Protein AF-A0A6V7IYW5-F1 (afdb_monomer)

Sequence (125 aa):
TYVNEGGVVPKNLYRLELEGPSNDHEHSLYHSISLSHGQVHHVAINTNDPGAVLTWDFDVMRHNIIFTVLHEKSDVSSAAAATATETTETEMKEWREGVDCVKVEPSVVCHDGESIQGTHIIQEP

Secondary structure (DSSP, 8-state):
--PPP--PPPGGG--SS-PPPPSS----S-------TT-----B-----TT-EEEEEEE--SS-EEE--EEE---TT--S---S--B---S-----BTTTEEE-S--EEEPTT-EEEEEEEPPP-

Foldseek 3Di:
DDDDDDDDDPPVPDDPDPPPDPPPDPPPPDDDDDDDPPDDWDWDWDDPDAQDKDKDKDWAADAKDKDFDKDFDDPPPPPDDDDTDTDRDPDDPPDDDPPGIDTPDDIDTGGHGDMDIDMDGHHDD

Organism: NCBI:txid1563983

Solvent-accessible surface area (backbone atoms only — not comparable to full-atom values): 8819 Å² total; per-residue (Å²): 134,91,78,78,84,81,74,88,77,60,75,92,75,57,74,86,69,74,75,73,76,73,94,70,81,80,70,70,87,74,82,88,85,86,78,58,94,90,60,83,87,58,82,50,83,53,77,92,56,67,68,41,72,50,72,52,73,51,72,32,84,71,58,70,46,76,49,72,47,69,44,72,58,78,66,89,83,71,90,71,88,68,75,76,55,84,48,79,65,88,67,88,72,84,76,42,81,78,73,45,24,41,76,77,47,82,70,40,82,44,44,58,73,38,76,48,72,53,73,47,71,40,68,77,134

Structure (mmCIF, N/CA/C/O backbone):
data_AF-A0A6V7IYW5-F1
#
_entry.id   AF-A0A6V7IYW5-F1
#
loop_
_atom_site.group_PDB
_atom_site.id
_atom_site.type_symbol
_atom_site.label_atom_id
_atom_site.label_alt_id
_atom_site.label_comp_id
_atom_site.label_asym_id
_atom_site.label_entity_id
_atom_site.label_seq_id
_atom_site.pdbx_PDB_ins_code
_atom_site.Cartn_x
_atom_site.Cartn_y
_atom_site.Cartn_z
_atom_site.occupancy
_atom_site.B_iso_or_equiv
_atom_site.auth_seq_id
_atom_site.auth_comp_id
_atom_site.auth_asym_id
_atom_site.auth_atom_id
_atom_site.pdbx_PDB_model_num
ATOM 1 N N . THR A 1 1 ? 22.211 -5.733 -34.607 1.00 64.25 1 THR A N 1
ATOM 2 C CA . THR A 1 1 ? 22.440 -4.810 -33.479 1.00 64.25 1 THR A CA 1
ATOM 3 C C . THR A 1 1 ? 22.873 -5.629 -32.287 1.00 64.25 1 THR A C 1
ATOM 5 O O . THR A 1 1 ? 22.205 -6.609 -31.996 1.00 64.25 1 THR A O 1
ATOM 8 N N . TYR A 1 2 ? 24.023 -5.325 -31.686 1.00 73.12 2 TYR A N 1
ATOM 9 C CA . TYR A 1 2 ? 24.546 -6.074 -30.539 1.00 73.12 2 TYR A CA 1
ATOM 10 C C . TYR A 1 2 ? 23.783 -5.640 -29.282 1.00 73.12 2 TYR A C 1
ATOM 12 O O . TYR A 1 2 ? 23.854 -4.472 -28.903 1.00 73.12 2 TYR A O 1
ATOM 20 N N . VAL A 1 3 ? 23.000 -6.545 -28.695 1.00 75.31 3 VAL A N 1
ATOM 21 C CA . VAL A 1 3 ? 22.301 -6.315 -27.423 1.00 75.31 3 VAL A CA 1
ATOM 22 C C . VAL A 1 3 ? 23.190 -6.883 -26.326 1.00 75.31 3 VAL A C 1
ATOM 24 O O . VAL A 1 3 ? 23.470 -8.078 -26.326 1.00 75.31 3 VAL A O 1
ATOM 27 N N . ASN A 1 4 ? 23.669 -6.028 -25.425 1.00 82.31 4 ASN A N 1
ATOM 28 C CA . ASN A 1 4 ? 24.316 -6.497 -24.204 1.00 82.31 4 ASN A CA 1
ATOM 29 C C . ASN A 1 4 ? 23.220 -6.955 -23.241 1.00 82.31 4 ASN A C 1
ATOM 31 O O . ASN A 1 4 ? 22.317 -6.171 -22.944 1.00 82.31 4 ASN A O 1
ATOM 35 N N . GLU A 1 5 ? 23.294 -8.190 -22.749 1.00 84.06 5 GLU A N 1
ATOM 36 C CA . GLU A 1 5 ? 22.489 -8.587 -21.595 1.00 84.06 5 GLU A CA 1
ATOM 37 C C . GLU A 1 5 ? 22.913 -7.728 -20.397 1.00 84.06 5 GLU A C 1
ATOM 39 O O . GLU A 1 5 ? 24.095 -7.649 -20.056 1.00 84.06 5 GLU A O 1
ATOM 44 N N . GLY A 1 6 ? 21.956 -7.005 -19.813 1.00 86.25 6 GLY A N 1
ATOM 45 C CA . GLY A 1 6 ? 22.190 -6.207 -18.612 1.00 86.25 6 GLY A CA 1
ATOM 46 C C . GLY A 1 6 ? 22.479 -7.083 -17.388 1.00 86.25 6 GLY A C 1
ATOM 47 O O . GLY A 1 6 ? 22.394 -8.307 -17.431 1.00 86.25 6 GLY A O 1
ATOM 48 N N . GLY A 1 7 ? 22.795 -6.452 -16.261 1.00 88.06 7 GLY A N 1
ATOM 49 C CA . GLY A 1 7 ? 23.040 -7.149 -15.002 1.00 88.06 7 GLY A CA 1
ATOM 50 C C . GLY A 1 7 ? 23.035 -6.193 -13.818 1.00 88.06 7 GLY A C 1
ATOM 51 O O . GLY A 1 7 ? 22.973 -4.975 -13.988 1.00 88.06 7 GLY A O 1
ATOM 52 N N . VAL A 1 8 ? 23.095 -6.747 -12.607 1.00 88.31 8 VAL A N 1
ATOM 53 C CA . VAL A 1 8 ? 23.188 -5.943 -11.383 1.00 88.31 8 VAL A CA 1
ATOM 54 C C . VAL A 1 8 ? 24.480 -5.131 -11.418 1.00 88.31 8 VAL A C 1
ATOM 56 O O . VAL A 1 8 ? 25.569 -5.690 -11.550 1.00 88.31 8 VAL A O 1
ATOM 59 N N . VAL A 1 9 ? 24.363 -3.810 -11.282 1.00 89.75 9 VAL A N 1
ATOM 60 C CA . VAL A 1 9 ? 25.526 -2.924 -11.195 1.00 89.75 9 VAL A CA 1
ATOM 61 C C . VAL A 1 9 ? 26.242 -3.185 -9.859 1.00 89.75 9 VAL A C 1
ATOM 63 O O . VAL A 1 9 ? 25.600 -3.198 -8.810 1.00 89.75 9 VAL A O 1
ATOM 66 N N . PRO A 1 10 ? 27.565 -3.416 -9.847 1.00 92.31 10 PRO A N 1
ATOM 67 C CA . PRO A 1 10 ? 28.326 -3.549 -8.608 1.00 92.31 10 PRO A CA 1
ATOM 68 C C . PRO A 1 10 ? 28.173 -2.333 -7.679 1.00 92.31 10 PRO A C 1
ATOM 70 O O . PRO A 1 10 ? 28.313 -1.193 -8.117 1.00 92.31 10 PRO A O 1
ATOM 73 N N . LYS A 1 11 ? 27.949 -2.568 -6.375 1.00 87.19 11 LYS A N 1
ATOM 74 C CA . LYS A 1 11 ? 27.703 -1.502 -5.375 1.00 87.19 11 LYS A CA 1
ATOM 75 C C . LYS A 1 11 ? 28.808 -0.441 -5.303 1.00 87.19 11 LYS A C 1
ATOM 77 O O . LYS A 1 11 ? 28.532 0.706 -4.984 1.00 87.19 11 LYS A O 1
ATOM 82 N N . ASN A 1 12 ? 30.057 -0.804 -5.597 1.00 89.69 12 ASN A N 1
ATOM 83 C CA . ASN A 1 12 ? 31.190 0.129 -5.618 1.00 89.69 12 ASN A CA 1
ATOM 84 C C . ASN A 1 12 ? 31.148 1.124 -6.792 1.00 89.69 12 ASN A C 1
ATOM 86 O O . ASN A 1 12 ? 31.938 2.061 -6.809 1.00 89.69 12 ASN A O 1
ATOM 90 N N . LEU A 1 13 ? 30.267 0.906 -7.771 1.00 88.50 13 LEU A N 1
ATOM 91 C CA . LEU A 1 13 ? 30.003 1.828 -8.875 1.00 88.50 13 LEU A CA 1
ATOM 92 C C . LEU A 1 13 ? 28.779 2.714 -8.607 1.00 88.50 13 LEU A C 1
ATOM 94 O O . LEU A 1 13 ? 28.432 3.537 -9.451 1.00 88.50 13 LEU A O 1
ATOM 98 N N . TYR A 1 14 ? 28.106 2.550 -7.463 1.00 88.12 14 TYR A N 1
ATOM 99 C CA . TYR A 1 14 ? 26.977 3.400 -7.107 1.00 88.12 14 TYR A CA 1
ATOM 100 C C . TYR A 1 14 ? 27.498 4.794 -6.770 1.00 88.12 14 TYR A C 1
ATOM 102 O O . TYR A 1 14 ? 28.372 4.957 -5.917 1.00 88.12 14 TYR A O 1
ATOM 110 N N . ARG A 1 15 ? 26.938 5.818 -7.416 1.00 81.88 15 ARG A N 1
ATOM 111 C CA . ARG A 1 15 ? 27.085 7.195 -6.943 1.00 81.88 15 ARG A CA 1
ATOM 112 C C . ARG A 1 15 ? 26.303 7.325 -5.637 1.00 81.88 15 ARG A C 1
ATOM 114 O O . ARG A 1 15 ? 25.094 7.127 -5.632 1.00 81.88 15 ARG A O 1
ATOM 121 N N . LEU A 1 16 ? 26.992 7.641 -4.541 1.00 71.56 16 LEU A N 1
ATOM 122 C CA . LEU A 1 16 ? 26.345 7.942 -3.255 1.00 71.56 16 LEU A CA 1
ATOM 123 C C . LEU A 1 16 ? 25.693 9.330 -3.238 1.00 71.56 16 LEU A C 1
ATOM 125 O O . LEU A 1 16 ? 24.789 9.574 -2.447 1.00 71.56 16 LEU A O 1
ATOM 129 N N . GLU A 1 17 ? 26.147 10.229 -4.108 1.00 65.06 17 GLU A N 1
ATOM 130 C CA . GLU A 1 17 ? 25.579 11.561 -4.259 1.00 65.06 17 GLU A CA 1
ATOM 131 C C . GLU A 1 17 ? 24.475 11.514 -5.316 1.00 65.06 17 GLU A C 1
ATOM 133 O O . GLU A 1 17 ? 24.728 11.463 -6.531 1.00 65.06 17 GLU A O 1
ATOM 138 N N . LEU A 1 18 ? 23.235 11.508 -4.825 1.00 59.66 18 LEU A N 1
ATOM 139 C CA . LEU A 1 18 ? 22.082 11.922 -5.607 1.00 59.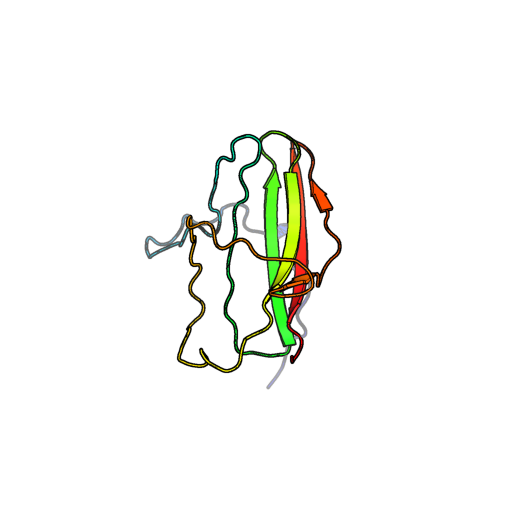66 18 LEU A CA 1
ATOM 140 C C . LEU A 1 18 ? 22.363 13.380 -6.000 1.00 59.66 18 LEU A C 1
ATOM 142 O O . LEU A 1 18 ? 22.398 14.252 -5.133 1.00 59.66 18 LEU A O 1
ATOM 146 N N . GLU A 1 19 ? 22.677 13.638 -7.276 1.00 57.19 19 GLU A N 1
ATOM 147 C CA . GLU A 1 19 ? 22.688 15.022 -7.761 1.00 57.19 19 GLU A CA 1
ATOM 148 C C . GLU A 1 19 ? 21.298 15.566 -7.449 1.00 57.19 19 GLU A C 1
ATOM 150 O O . GLU A 1 19 ? 20.304 14.946 -7.827 1.00 57.19 19 GLU A O 1
ATOM 155 N N . GLY A 1 20 ? 21.249 16.650 -6.669 1.00 52.28 20 GLY A N 1
ATOM 156 C CA . GLY A 1 20 ? 19.993 17.270 -6.270 1.00 52.28 20 GLY A CA 1
ATOM 157 C C . GLY A 1 20 ? 19.116 17.507 -7.499 1.00 52.28 20 GLY A C 1
ATOM 158 O O . GLY A 1 20 ? 19.655 17.768 -8.580 1.00 52.28 20 GLY A O 1
ATOM 159 N N . PRO A 1 21 ? 17.790 17.384 -7.352 1.00 46.81 21 PRO A N 1
ATOM 160 C CA . PRO A 1 21 ? 16.885 17.393 -8.485 1.00 46.81 21 PRO A CA 1
ATOM 161 C C . PRO A 1 21 ? 17.126 18.629 -9.346 1.00 46.81 21 PRO A C 1
ATOM 163 O O . PRO A 1 21 ? 17.139 19.765 -8.862 1.00 46.81 21 PRO A O 1
ATOM 166 N N . SER A 1 22 ? 17.332 18.402 -10.645 1.00 49.22 22 SER A N 1
ATOM 167 C CA . SER A 1 22 ? 17.107 19.442 -11.640 1.00 49.22 22 SER A CA 1
ATOM 168 C C . SER A 1 22 ? 15.718 20.018 -11.380 1.00 49.22 22 SER A C 1
ATOM 170 O O . SER A 1 22 ? 14.757 19.268 -11.242 1.00 49.22 22 SER A O 1
ATOM 172 N N . ASN A 1 23 ? 15.657 21.338 -11.257 1.00 45.38 23 ASN A N 1
ATOM 173 C CA . ASN A 1 23 ? 14.595 22.136 -10.647 1.00 45.38 23 ASN A CA 1
ATOM 174 C C . ASN A 1 23 ? 13.243 22.151 -11.402 1.00 45.38 23 ASN A C 1
ATOM 176 O O . ASN A 1 23 ? 12.549 23.162 -11.371 1.00 45.38 23 ASN A O 1
ATOM 180 N N . ASP A 1 24 ? 12.860 21.064 -12.069 1.00 46.66 24 ASP A N 1
ATOM 181 C CA . ASP A 1 24 ? 11.633 20.955 -12.854 1.00 46.66 24 ASP A CA 1
ATOM 182 C C . ASP A 1 24 ? 10.763 19.815 -12.299 1.00 46.66 24 ASP A C 1
ATOM 184 O O . ASP A 1 24 ? 10.899 18.652 -12.663 1.00 46.66 24 ASP A O 1
ATOM 188 N N . HIS A 1 25 ? 9.847 20.186 -11.401 1.00 48.06 25 HIS A N 1
ATOM 189 C CA . HIS A 1 25 ? 8.630 19.435 -11.069 1.00 48.06 25 HIS A CA 1
ATOM 190 C C . HIS A 1 25 ? 8.807 17.984 -10.581 1.00 48.06 25 HIS A C 1
ATOM 192 O O . HIS A 1 25 ? 8.110 17.082 -11.048 1.00 48.06 25 HIS A O 1
ATOM 198 N N . GLU A 1 26 ? 9.651 17.750 -9.571 1.00 47.28 26 GLU A N 1
ATOM 199 C CA . GLU A 1 26 ? 9.489 16.551 -8.738 1.00 47.28 26 GLU A CA 1
ATOM 200 C C . GLU A 1 26 ? 8.148 16.646 -8.001 1.00 47.28 26 GLU A C 1
ATOM 202 O O . GLU A 1 26 ? 8.012 17.294 -6.961 1.00 47.28 26 GLU A O 1
ATOM 207 N N . HIS A 1 27 ? 7.121 16.019 -8.570 1.00 52.78 27 HIS A N 1
ATOM 208 C CA . HIS A 1 27 ? 5.946 15.624 -7.814 1.00 52.78 27 HIS A CA 1
ATOM 209 C C . HIS A 1 27 ? 6.449 14.796 -6.630 1.00 52.78 27 HIS A C 1
ATOM 211 O O . HIS A 1 27 ? 7.024 13.727 -6.830 1.00 52.78 27 HIS A O 1
ATOM 217 N N . SER A 1 28 ? 6.290 15.312 -5.410 1.00 59.78 28 SER A N 1
ATOM 218 C CA . SER A 1 28 ? 6.562 14.546 -4.196 1.00 59.78 28 SER A CA 1
ATOM 219 C C . SER A 1 28 ? 5.675 13.306 -4.239 1.00 59.78 28 SER A C 1
ATOM 221 O O . SER A 1 28 ? 4.484 13.391 -3.964 1.00 59.78 28 SER A O 1
ATOM 223 N N . LEU A 1 2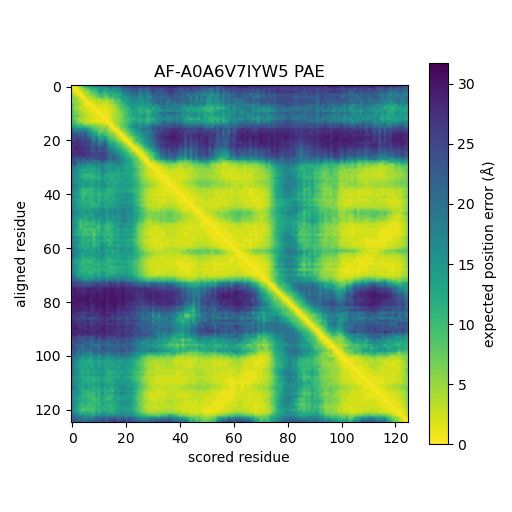9 ? 6.240 12.168 -4.648 1.00 71.31 29 LEU A N 1
ATOM 224 C CA . LEU A 1 29 ? 5.524 10.892 -4.750 1.00 71.31 29 LEU A CA 1
ATOM 225 C C . LEU A 1 29 ? 4.951 10.473 -3.389 1.00 71.31 29 LEU A C 1
ATOM 227 O O . LEU A 1 29 ? 3.952 9.765 -3.317 1.00 71.31 29 LEU A O 1
ATOM 231 N N . TYR A 1 30 ? 5.563 10.960 -2.308 1.00 81.81 30 TYR A N 1
ATOM 232 C CA . TYR A 1 30 ? 5.095 10.755 -0.950 1.00 81.81 30 TYR A CA 1
ATOM 233 C C . TYR A 1 30 ? 4.160 11.880 -0.509 1.00 81.81 30 TYR A C 1
ATOM 235 O O . TYR A 1 30 ? 4.530 13.060 -0.493 1.00 81.81 30 TYR A O 1
ATOM 243 N N . HIS A 1 31 ? 2.974 11.469 -0.070 1.00 86.56 31 HIS A N 1
ATOM 244 C CA . HIS A 1 31 ? 1.991 12.301 0.609 1.00 86.56 31 HIS A CA 1
ATOM 245 C C . HIS A 1 31 ? 1.789 11.792 2.037 1.00 86.56 31 HIS A C 1
ATOM 247 O O . HIS A 1 31 ? 1.900 10.600 2.315 1.00 86.56 31 HIS A O 1
ATOM 253 N N . SER A 1 32 ? 1.491 12.700 2.965 1.00 89.81 32 SER A N 1
ATOM 254 C CA . SER A 1 32 ? 1.230 12.356 4.364 1.00 89.81 32 SER A CA 1
ATOM 255 C C . SER A 1 32 ? -0.152 12.822 4.782 1.00 89.81 32 SER A C 1
ATOM 257 O O . SER A 1 32 ? -0.558 13.945 4.488 1.00 89.81 32 SER A O 1
ATOM 259 N N . ILE A 1 33 ? -0.849 11.968 5.524 1.00 91.25 33 ILE A N 1
ATOM 260 C CA . ILE A 1 33 ? -2.176 12.246 6.071 1.00 91.25 33 ILE A CA 1
ATOM 261 C C . ILE A 1 33 ? -2.189 11.968 7.575 1.00 91.25 33 ILE A C 1
ATOM 263 O O . ILE A 1 33 ? -1.366 11.219 8.098 1.00 91.25 33 ILE A O 1
ATOM 267 N N . SER A 1 34 ? -3.129 12.575 8.294 1.00 92.25 34 SER A N 1
ATOM 268 C CA . SER A 1 34 ? -3.382 12.289 9.709 1.00 92.25 34 SER A CA 1
ATOM 269 C C . SER A 1 34 ? -4.832 11.871 9.883 1.00 92.25 34 SER A C 1
ATOM 271 O O . SER A 1 34 ? -5.731 12.595 9.465 1.00 92.25 34 SER A O 1
ATOM 273 N N . LEU A 1 35 ? -5.049 10.713 10.505 1.00 90.81 35 LEU A N 1
ATOM 274 C CA . LEU A 1 35 ? -6.376 10.154 10.744 1.00 90.81 35 LEU A CA 1
ATOM 275 C C . LEU A 1 35 ? -6.709 10.207 12.230 1.00 90.81 35 LEU A C 1
ATOM 277 O O . LEU A 1 35 ? -5.911 9.817 13.082 1.00 90.81 35 LEU A O 1
ATOM 281 N N . SER A 1 36 ? -7.908 10.691 12.537 1.00 90.94 36 SER A N 1
ATOM 282 C CA . SER A 1 36 ? -8.501 10.580 13.867 1.00 90.94 36 SER A CA 1
ATOM 283 C C . SER A 1 36 ? -9.168 9.215 14.037 1.00 90.94 36 SER A C 1
ATOM 285 O O . SER A 1 36 ? -9.493 8.539 13.061 1.00 90.94 36 SER A O 1
ATOM 287 N N . HIS A 1 37 ? -9.417 8.806 15.282 1.00 88.62 37 HIS A N 1
ATOM 288 C CA . HIS A 1 37 ? -10.104 7.547 15.565 1.00 88.62 37 HIS A CA 1
ATOM 289 C C . HIS A 1 37 ? -11.449 7.456 14.822 1.00 88.62 37 HIS A C 1
ATOM 291 O O . HIS A 1 37 ? -12.305 8.329 14.965 1.00 88.62 37 HIS A O 1
ATOM 297 N N . GLY A 1 38 ? -11.637 6.373 14.065 1.00 86.88 38 GLY A N 1
ATOM 298 C CA . GLY A 1 38 ? -12.842 6.121 13.271 1.00 86.88 38 GLY A CA 1
ATOM 299 C C . GLY A 1 38 ? -12.870 6.807 11.902 1.00 86.88 38 GLY A C 1
ATOM 300 O O . GLY A 1 38 ? -13.831 6.604 11.167 1.00 86.88 38 GLY A O 1
ATOM 301 N N . GLN A 1 39 ? -11.850 7.591 11.537 1.00 91.06 39 GLN A N 1
ATOM 302 C CA . GLN A 1 39 ? -11.720 8.110 10.176 1.00 91.06 39 GLN A CA 1
ATOM 303 C C . GLN A 1 39 ? -11.114 7.068 9.240 1.00 91.06 39 GLN A C 1
ATOM 305 O O . GLN A 1 39 ? -10.263 6.269 9.630 1.00 91.06 39 GLN A O 1
ATOM 310 N N . VAL A 1 40 ? -11.536 7.134 7.983 1.00 91.25 40 VAL A N 1
ATOM 311 C CA . VAL A 1 40 ? -11.020 6.327 6.881 1.00 91.25 40 VAL A CA 1
ATOM 312 C C . VAL A 1 40 ? -10.581 7.280 5.779 1.00 91.25 40 VAL A C 1
ATOM 314 O O . VAL A 1 40 ? -11.229 8.300 5.545 1.00 91.25 40 VAL A O 1
ATOM 317 N N . HIS A 1 41 ? -9.472 6.961 5.121 1.00 91.06 41 HIS A N 1
ATOM 318 C CA . HIS A 1 41 ? -9.012 7.674 3.939 1.00 91.06 41 HIS A CA 1
ATOM 319 C C . HIS A 1 41 ? -9.070 6.749 2.735 1.00 91.06 41 HIS A C 1
ATOM 321 O O . HIS A 1 41 ? -8.569 5.627 2.789 1.00 91.06 41 HIS A O 1
ATOM 327 N N . HIS A 1 42 ? -9.686 7.237 1.664 1.00 89.25 42 HIS A N 1
ATOM 328 C CA . HIS A 1 42 ? -9.833 6.511 0.416 1.00 89.25 42 HIS A CA 1
ATOM 329 C C . HIS A 1 42 ? -8.944 7.147 -0.647 1.00 89.25 42 HIS A C 1
ATOM 331 O O . HIS A 1 42 ? -8.942 8.366 -0.815 1.00 89.25 42 HIS A O 1
ATOM 337 N N . VAL A 1 43 ? -8.222 6.297 -1.372 1.00 89.38 43 VAL A N 1
ATOM 338 C CA . VAL A 1 43 ? -7.471 6.675 -2.567 1.00 89.38 43 VAL A CA 1
ATOM 339 C C . VAL A 1 43 ? -8.101 5.930 -3.734 1.00 89.38 43 VAL A C 1
ATOM 341 O O . VAL A 1 43 ? -8.062 4.701 -3.780 1.00 89.38 43 VAL A O 1
ATOM 344 N N . ALA A 1 44 ? -8.732 6.673 -4.641 1.00 88.62 44 ALA A N 1
ATOM 345 C CA . ALA A 1 44 ? -9.307 6.121 -5.859 1.00 88.62 44 ALA A CA 1
ATOM 346 C C . ALA A 1 44 ? -8.269 6.161 -6.985 1.00 88.62 44 ALA A C 1
ATOM 348 O O . ALA A 1 44 ? -7.659 7.201 -7.242 1.00 88.62 44 ALA A O 1
ATOM 349 N N . ILE A 1 45 ? -8.081 5.021 -7.651 1.00 88.75 45 ILE A N 1
ATOM 350 C CA . ILE A 1 45 ? -7.178 4.880 -8.793 1.00 88.75 45 ILE A CA 1
ATOM 351 C C . ILE A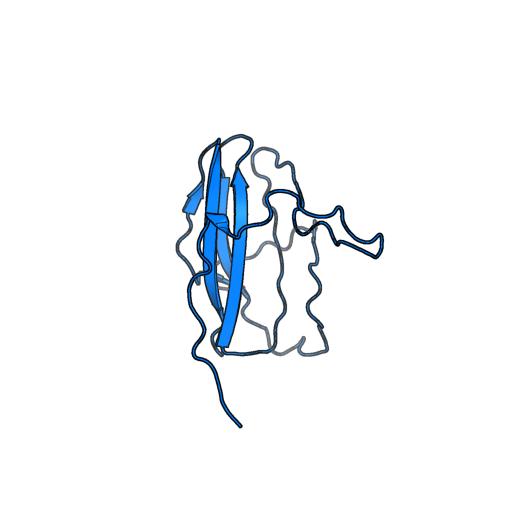 1 45 ? -8.000 4.364 -9.967 1.00 88.75 45 ILE A C 1
ATOM 353 O O . ILE A 1 45 ? -8.392 3.199 -10.008 1.00 88.75 45 ILE A O 1
ATOM 357 N N . ASN A 1 46 ? -8.275 5.249 -10.921 1.00 87.56 46 ASN A N 1
ATOM 358 C CA . ASN A 1 46 ? -9.001 4.910 -12.137 1.00 87.56 46 ASN A CA 1
ATOM 359 C C . ASN A 1 46 ? -8.014 4.514 -13.234 1.00 87.56 46 ASN A C 1
ATOM 361 O O . ASN A 1 46 ? -7.112 5.273 -13.586 1.00 87.56 46 ASN A O 1
ATOM 365 N N . THR A 1 47 ? -8.210 3.323 -13.786 1.00 83.88 47 THR A N 1
ATOM 366 C CA . THR A 1 47 ? -7.385 2.766 -14.857 1.00 83.88 47 THR A CA 1
ATOM 367 C C . THR A 1 47 ? -8.252 1.943 -15.800 1.00 83.88 47 THR A C 1
ATOM 369 O O . THR A 1 47 ? -9.207 1.293 -15.378 1.00 83.88 47 THR A O 1
ATOM 372 N N . ASN A 1 48 ? -7.935 2.005 -17.089 1.00 82.81 48 ASN A N 1
ATOM 373 C CA . ASN A 1 48 ? -8.601 1.267 -18.159 1.00 82.81 48 ASN A CA 1
ATOM 374 C C . ASN A 1 48 ? -7.659 0.257 -18.834 1.00 82.81 48 ASN A C 1
ATOM 376 O O . ASN A 1 48 ? -7.937 -0.158 -19.957 1.00 82.81 48 ASN A O 1
ATOM 380 N N . ASP A 1 49 ? -6.554 -0.089 -18.170 1.00 87.31 49 ASP A N 1
ATOM 381 C CA . ASP A 1 49 ? -5.505 -0.962 -18.692 1.00 87.31 49 ASP A CA 1
ATOM 382 C C . ASP A 1 49 ? -5.476 -2.295 -17.925 1.00 87.31 49 ASP A C 1
ATOM 384 O O . ASP A 1 49 ? -4.897 -2.377 -16.834 1.00 87.31 49 ASP A O 1
ATOM 388 N N . PRO A 1 50 ? -6.133 -3.348 -18.441 1.00 86.81 50 PRO A N 1
ATOM 389 C CA . PRO A 1 50 ? -6.068 -4.664 -17.833 1.00 86.81 50 PRO A CA 1
ATOM 390 C C . PRO A 1 50 ? -4.654 -5.237 -17.893 1.00 86.81 50 PRO A C 1
ATOM 392 O O . PRO A 1 50 ? -3.969 -5.171 -18.910 1.00 86.81 50 PRO A O 1
ATOM 395 N N . GLY A 1 51 ? -4.217 -5.847 -16.796 1.00 89.00 51 GLY A N 1
ATOM 396 C CA . GLY A 1 51 ? -2.848 -6.326 -16.635 1.00 89.00 51 GLY A CA 1
ATOM 397 C C . GLY A 1 51 ? -1.876 -5.263 -16.124 1.00 89.00 51 GLY A C 1
ATOM 398 O O . GLY A 1 51 ? -0.739 -5.614 -15.798 1.00 89.00 51 GLY A O 1
ATOM 399 N N . ALA A 1 52 ? -2.304 -4.002 -15.984 1.00 92.81 52 ALA A N 1
ATOM 400 C CA . ALA A 1 52 ? -1.525 -2.999 -15.273 1.00 92.81 52 ALA A CA 1
ATOM 401 C C . ALA A 1 52 ? -1.269 -3.436 -13.823 1.00 92.81 52 ALA A C 1
ATOM 403 O O . ALA A 1 52 ? -2.082 -4.118 -13.192 1.00 92.81 52 ALA A O 1
ATOM 404 N N . VAL A 1 53 ? -0.121 -3.031 -13.283 1.00 94.69 53 VAL A N 1
ATOM 405 C CA . VAL A 1 53 ? 0.284 -3.368 -11.917 1.00 94.69 53 VAL A CA 1
ATOM 406 C C . VAL A 1 53 ? 0.105 -2.141 -11.036 1.00 94.69 53 VAL A C 1
ATOM 408 O O . VAL A 1 53 ? 0.810 -1.147 -11.194 1.00 94.69 53 VAL A O 1
ATOM 411 N N . LEU A 1 54 ? -0.824 -2.226 -10.090 1.00 94.00 54 LEU A N 1
ATOM 412 C CA . LEU A 1 54 ? -0.920 -1.295 -8.979 1.00 94.00 54 LEU A CA 1
ATOM 413 C C . LEU A 1 54 ? 0.200 -1.607 -7.984 1.00 94.00 54 LEU A C 1
ATOM 415 O O . LEU A 1 54 ? 0.352 -2.755 -7.576 1.00 94.00 54 LEU A O 1
ATOM 419 N N . THR A 1 55 ? 0.957 -0.598 -7.568 1.00 94.81 55 THR A N 1
ATOM 420 C CA . THR A 1 55 ? 2.025 -0.725 -6.567 1.00 94.81 55 THR A CA 1
ATOM 421 C C . THR A 1 55 ? 1.841 0.319 -5.476 1.00 94.81 55 THR A C 1
ATOM 423 O O . THR A 1 55 ? 1.532 1.466 -5.794 1.00 94.81 55 THR A O 1
ATOM 426 N N . TRP A 1 56 ? 2.062 -0.047 -4.214 1.00 95.19 56 TRP A N 1
ATOM 427 C CA . TRP A 1 56 ? 1.997 0.880 -3.081 1.00 95.19 56 TRP A CA 1
ATOM 428 C C . TRP A 1 56 ? 3.187 0.711 -2.141 1.00 95.19 56 TRP A C 1
ATOM 430 O O . TRP A 1 56 ? 3.727 -0.388 -1.995 1.00 95.19 56 TRP A O 1
ATOM 440 N N . ASP A 1 57 ? 3.550 1.817 -1.496 1.00 95.00 57 ASP A N 1
ATOM 441 C CA . ASP A 1 57 ? 4.546 1.914 -0.432 1.00 95.00 57 ASP A CA 1
ATOM 442 C C . ASP A 1 57 ? 4.141 3.052 0.516 1.00 95.00 57 ASP A C 1
ATOM 444 O O . ASP A 1 57 ? 3.882 4.170 0.063 1.00 95.00 57 ASP A O 1
ATOM 448 N N . PHE A 1 58 ? 4.026 2.771 1.812 1.00 94.88 58 PHE A N 1
ATOM 449 C CA . PHE A 1 58 ? 3.757 3.789 2.824 1.00 94.88 58 PHE A CA 1
ATOM 450 C C . PHE A 1 58 ? 4.306 3.397 4.197 1.00 94.88 58 PHE A C 1
ATOM 452 O O . PHE A 1 58 ? 4.358 2.221 4.558 1.00 94.88 58 PHE A O 1
ATOM 459 N N . ASP A 1 59 ? 4.624 4.410 5.000 1.00 95.50 59 ASP A N 1
ATOM 460 C CA . ASP A 1 59 ? 5.054 4.249 6.387 1.00 95.50 59 ASP A CA 1
ATOM 461 C C . ASP A 1 59 ? 3.914 4.555 7.366 1.00 95.50 59 ASP A C 1
ATOM 463 O O . ASP A 1 59 ? 3.228 5.580 7.270 1.00 95.50 59 ASP A O 1
ATOM 467 N N . VAL A 1 60 ? 3.734 3.690 8.365 1.00 96.00 60 VAL A N 1
ATOM 468 C CA . VAL A 1 60 ? 2.814 3.937 9.478 1.00 96.00 60 VAL A CA 1
ATOM 469 C C . VAL A 1 60 ? 3.546 4.702 10.567 1.00 96.00 60 VAL A C 1
ATOM 471 O O . VAL A 1 60 ? 4.347 4.158 11.319 1.00 96.00 60 VAL A O 1
ATOM 474 N N . MET A 1 61 ? 3.242 5.991 10.678 1.00 93.06 61 MET A N 1
ATOM 475 C CA . MET A 1 61 ? 3.961 6.869 11.604 1.00 93.06 61 MET A CA 1
ATOM 476 C C . MET A 1 61 ? 3.418 6.841 13.036 1.00 93.06 61 MET A C 1
ATOM 478 O O . MET A 1 61 ? 4.166 7.171 13.955 1.00 93.06 61 MET A O 1
ATOM 482 N N . ARG A 1 62 ? 2.105 6.602 13.209 1.00 91.38 62 ARG A N 1
ATOM 483 C CA . ARG A 1 62 ? 1.413 6.622 14.511 1.00 91.38 62 ARG A CA 1
ATOM 484 C C . ARG A 1 62 ? 0.180 5.730 14.528 1.00 91.38 62 ARG A C 1
ATOM 486 O O . ARG A 1 62 ? -0.760 6.003 13.785 1.00 91.38 62 ARG A O 1
ATOM 493 N N . HIS A 1 63 ? 0.117 4.847 15.523 1.00 92.19 63 HIS A N 1
ATOM 494 C CA . HIS A 1 63 ? -0.995 3.921 15.788 1.00 92.19 63 HIS A CA 1
ATOM 495 C C . HIS A 1 63 ? -1.216 2.894 14.676 1.00 92.19 63 HIS A C 1
ATOM 497 O O . HIS A 1 63 ? -0.848 3.093 13.524 1.00 92.19 63 HIS A O 1
ATOM 503 N N . ASN A 1 64 ? -1.870 1.791 15.032 1.00 94.0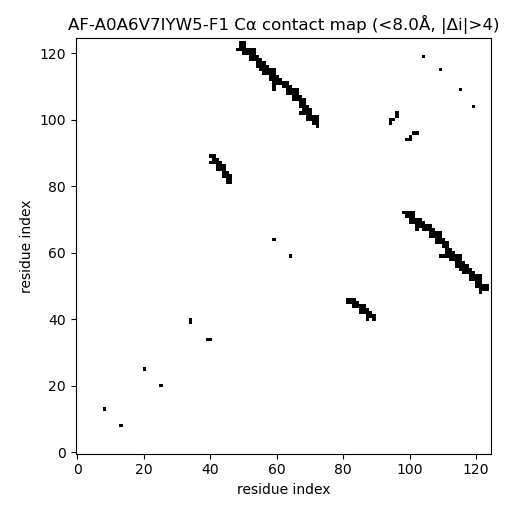6 64 ASN A N 1
ATOM 504 C CA . ASN A 1 64 ? -2.188 0.757 14.061 1.00 94.06 64 ASN A CA 1
ATOM 505 C C . ASN A 1 64 ? -3.311 1.228 13.133 1.00 94.06 64 ASN A C 1
ATOM 507 O O . ASN A 1 64 ? -4.306 1.797 13.595 1.00 94.06 64 ASN A O 1
ATOM 511 N N . ILE A 1 65 ? -3.183 0.916 11.848 1.00 95.25 65 ILE A N 1
ATOM 512 C CA . ILE A 1 65 ? -4.230 1.121 10.846 1.00 95.25 65 ILE A CA 1
ATOM 513 C C . ILE A 1 65 ? -4.589 -0.201 10.176 1.00 95.25 65 ILE A C 1
ATOM 515 O O . ILE A 1 65 ? -3.866 -1.192 10.277 1.00 95.25 65 ILE A O 1
ATOM 519 N N . ILE A 1 66 ? -5.722 -0.212 9.482 1.00 96.06 66 ILE A N 1
ATOM 520 C CA . ILE A 1 66 ? -6.097 -1.313 8.600 1.00 96.06 66 ILE A CA 1
ATOM 521 C C . ILE A 1 66 ? -6.015 -0.796 7.172 1.00 96.06 66 ILE A C 1
ATOM 523 O O . ILE A 1 66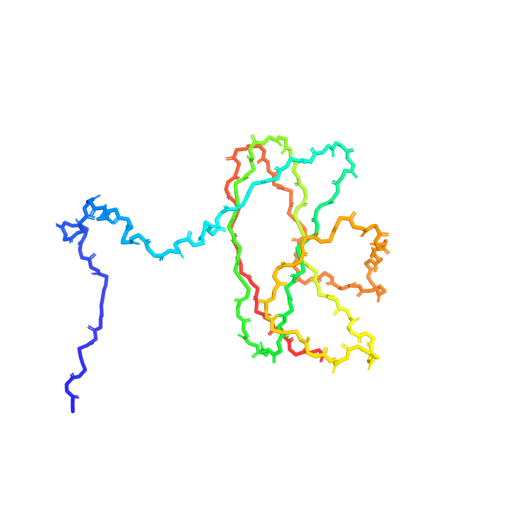 ? -6.710 0.154 6.817 1.00 96.06 66 ILE A O 1
ATOM 527 N N . PHE A 1 67 ? -5.184 -1.436 6.359 1.00 96.38 67 PHE A N 1
ATOM 528 C CA . PHE A 1 67 ? -5.101 -1.180 4.928 1.00 96.38 67 PHE A CA 1
ATOM 529 C C . PHE A 1 67 ? -5.888 -2.245 4.165 1.00 96.38 67 PHE A C 1
ATOM 531 O O . PHE A 1 67 ? -5.860 -3.425 4.521 1.00 96.38 67 PHE A O 1
ATOM 538 N N . THR A 1 68 ? -6.637 -1.842 3.140 1.00 94.94 68 THR A N 1
ATOM 539 C CA . THR A 1 68 ? -7.421 -2.757 2.299 1.00 94.94 68 THR A CA 1
ATOM 540 C C . THR A 1 68 ? -7.421 -2.262 0.861 1.00 94.94 68 THR A C 1
ATOM 542 O O . THR A 1 68 ? -7.658 -1.081 0.622 1.00 94.94 68 THR A O 1
ATOM 545 N N . VAL A 1 69 ? -7.217 -3.179 -0.088 1.00 94.12 69 VAL A N 1
ATOM 546 C CA . VAL A 1 69 ? -7.354 -2.901 -1.522 1.00 94.12 69 VAL A CA 1
ATOM 547 C C . VAL A 1 69 ? -8.711 -3.405 -1.996 1.00 94.12 69 VAL A C 1
ATOM 549 O O . VAL A 1 69 ? -9.070 -4.574 -1.810 1.00 94.12 69 VAL A O 1
ATOM 552 N N . LEU A 1 70 ? -9.473 -2.499 -2.597 1.00 91.81 70 LEU A N 1
ATOM 553 C CA . LEU A 1 70 ? -10.826 -2.735 -3.076 1.00 91.81 70 LEU A CA 1
ATOM 554 C C . LEU A 1 70 ? -10.897 -2.417 -4.571 1.00 91.81 70 LEU A C 1
ATOM 556 O O . LEU A 1 70 ? -10.294 -1.451 -5.027 1.00 91.81 70 LEU A O 1
ATOM 560 N N . HIS A 1 71 ? -11.676 -3.202 -5.307 1.00 88.88 71 HIS A N 1
ATOM 561 C CA . HIS A 1 71 ? -12.076 -2.910 -6.677 1.00 88.88 71 HIS A CA 1
ATOM 562 C C . HIS A 1 71 ? -13.545 -2.482 -6.689 1.00 88.88 71 HIS A C 1
ATOM 564 O O . HIS A 1 71 ? -14.410 -3.221 -6.207 1.00 88.88 71 HIS A O 1
ATOM 570 N N . GLU A 1 72 ? -13.823 -1.287 -7.205 1.00 85.25 72 GLU A N 1
ATOM 571 C CA . GLU A 1 72 ? -15.187 -0.795 -7.394 1.00 85.25 72 GLU A CA 1
ATOM 572 C C . GLU A 1 72 ? -15.871 -1.571 -8.525 1.00 85.25 72 GLU A C 1
ATOM 574 O O . GLU A 1 72 ? -15.332 -1.721 -9.621 1.00 85.25 72 GLU A O 1
ATOM 579 N N . LYS A 1 73 ? -17.091 -2.050 -8.277 1.00 77.06 73 LYS A N 1
ATOM 580 C CA . LYS A 1 73 ? -17.949 -2.569 -9.340 1.00 77.06 73 LYS A CA 1
ATOM 581 C C . LYS A 1 73 ? -18.523 -1.371 -10.085 1.00 77.06 73 LYS A C 1
ATOM 583 O O . LYS A 1 73 ? -19.379 -0.671 -9.55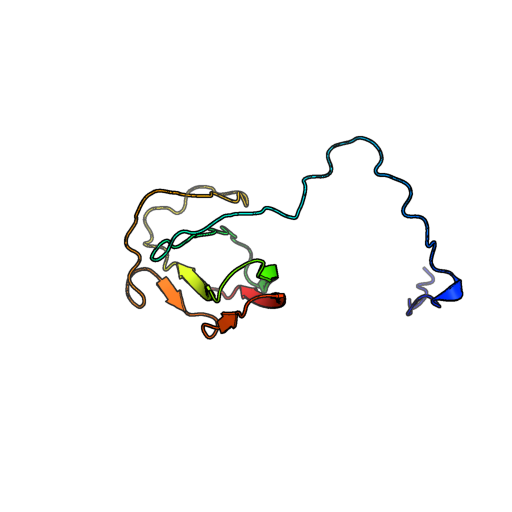5 1.00 77.06 73 LYS A O 1
ATOM 588 N N . SER A 1 74 ? -18.060 -1.131 -11.309 1.00 66.19 74 SER A N 1
ATOM 589 C CA . SER A 1 74 ? -18.648 -0.090 -12.149 1.00 66.19 74 SER A CA 1
ATOM 590 C C . SER A 1 74 ? -20.111 -0.437 -12.439 1.00 66.19 74 SER A C 1
ATOM 592 O O . SER A 1 74 ? -20.402 -1.364 -13.197 1.00 66.19 74 SER A O 1
ATOM 594 N N . ASP A 1 75 ? -21.046 0.311 -11.851 1.00 55.47 75 ASP A N 1
ATOM 595 C CA . ASP A 1 75 ? -22.379 0.419 -12.429 1.00 55.47 75 ASP A CA 1
ATOM 596 C C . ASP A 1 75 ? -22.206 1.070 -13.807 1.00 55.47 75 ASP A C 1
ATOM 598 O O . ASP A 1 75 ? -21.643 2.159 -13.936 1.00 55.47 75 ASP A O 1
ATOM 602 N N . VAL A 1 76 ? -22.680 0.385 -14.849 1.00 48.06 76 VAL A N 1
ATOM 603 C CA . VAL A 1 76 ? -22.508 0.676 -16.291 1.00 48.06 76 VAL A CA 1
ATOM 604 C C . VAL A 1 76 ? -22.907 2.104 -16.744 1.00 48.06 76 VAL A C 1
ATOM 606 O O . VAL A 1 76 ? -22.816 2.434 -17.924 1.00 48.06 76 VAL A O 1
ATOM 609 N N . SER A 1 77 ? -23.314 3.006 -15.850 1.00 43.38 77 SER A N 1
ATOM 610 C CA . SER A 1 77 ? -23.771 4.357 -16.184 1.00 43.38 77 SER A CA 1
ATOM 611 C C . SER A 1 77 ? -22.708 5.464 -16.186 1.00 43.38 77 SER A C 1
ATOM 613 O O . SER A 1 77 ? -23.045 6.571 -16.597 1.00 43.38 77 SER A O 1
ATOM 615 N N . SER A 1 78 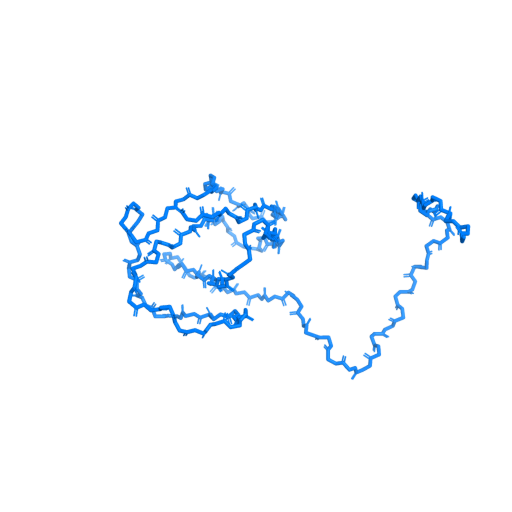? -21.459 5.231 -15.760 1.00 43.12 78 SER A N 1
ATOM 616 C CA . SER A 1 78 ? -20.444 6.308 -15.661 1.00 43.12 78 SER A CA 1
ATOM 617 C C . SER A 1 78 ? -19.136 6.021 -16.412 1.00 43.12 78 SER A C 1
ATOM 619 O O . SER A 1 78 ? -18.047 6.351 -15.952 1.00 43.12 78 SER A O 1
ATOM 621 N N . ALA A 1 79 ? -19.222 5.414 -17.596 1.00 42.12 79 ALA A N 1
ATOM 622 C CA . ALA A 1 79 ? -18.069 5.151 -18.461 1.00 42.12 79 ALA A CA 1
ATOM 623 C C . ALA A 1 79 ? -17.698 6.362 -19.345 1.00 42.12 79 ALA A C 1
ATOM 625 O O . ALA A 1 79 ? -17.656 6.256 -20.571 1.00 42.12 79 ALA A O 1
ATOM 626 N N . ALA A 1 80 ? -17.437 7.528 -18.747 1.00 41.03 80 ALA A N 1
ATOM 627 C CA . ALA A 1 80 ? -16.942 8.689 -19.487 1.00 41.03 80 ALA A CA 1
ATOM 628 C C . ALA A 1 80 ? -15.728 9.326 -18.795 1.00 41.03 80 ALA A C 1
ATOM 630 O O . ALA A 1 80 ? -15.872 10.123 -17.878 1.00 41.03 80 ALA A O 1
ATOM 631 N N . ALA A 1 81 ? -14.553 8.979 -19.330 1.00 46.34 81 ALA A N 1
ATOM 632 C CA . ALA A 1 81 ? -13.275 9.687 -19.239 1.00 46.34 81 ALA A CA 1
ATOM 633 C C . ALA A 1 81 ? -12.693 9.927 -17.831 1.00 46.34 81 ALA A C 1
ATOM 635 O O . ALA A 1 81 ? -12.963 10.944 -17.202 1.00 46.34 81 ALA A O 1
ATOM 636 N N . ALA A 1 82 ? -11.764 9.065 -17.410 1.00 43.56 82 ALA A N 1
ATOM 637 C CA . ALA A 1 82 ? -10.810 9.402 -16.358 1.00 43.56 82 ALA A CA 1
ATOM 638 C C . ALA A 1 82 ? -9.403 8.943 -16.765 1.00 43.56 82 ALA A C 1
ATOM 640 O O . ALA A 1 82 ? -9.084 7.756 -16.767 1.00 43.56 82 ALA A O 1
ATOM 641 N N . THR A 1 83 ? -8.581 9.911 -17.163 1.00 38.59 83 THR A N 1
ATOM 642 C CA . THR A 1 83 ? -7.118 9.834 -17.082 1.00 38.59 83 THR A CA 1
ATOM 643 C C . THR A 1 83 ? -6.753 9.645 -15.608 1.00 38.59 83 THR A C 1
ATOM 645 O O . THR A 1 83 ? -7.403 10.268 -14.776 1.00 38.59 83 THR A O 1
ATOM 648 N N . ALA A 1 84 ? -5.762 8.810 -15.276 1.00 41.53 84 ALA A N 1
ATOM 649 C CA . ALA A 1 84 ? -5.367 8.529 -13.892 1.00 41.53 84 ALA A CA 1
ATOM 650 C C . ALA A 1 84 ? -5.138 9.829 -13.091 1.00 41.53 84 ALA A C 1
ATOM 652 O O . ALA A 1 84 ? -4.131 10.514 -13.259 1.00 41.53 84 ALA A O 1
ATOM 653 N N . THR A 1 85 ? -6.107 10.181 -12.250 1.00 40.78 85 THR A N 1
ATOM 654 C CA . THR A 1 85 ? -6.073 11.333 -11.349 1.00 40.78 85 THR A CA 1
ATOM 655 C C . THR A 1 85 ? -6.401 10.837 -9.953 1.00 40.78 85 THR A C 1
ATOM 657 O O . THR A 1 85 ? -7.533 10.431 -9.693 1.00 40.78 85 THR A O 1
ATOM 660 N N . GLU A 1 86 ? -5.411 10.867 -9.060 1.00 46.81 86 GLU A N 1
ATOM 661 C CA . GLU A 1 86 ? -5.618 10.638 -7.631 1.00 46.81 86 GLU A CA 1
ATOM 662 C C . GLU A 1 86 ? -6.611 11.681 -7.111 1.00 46.81 86 GLU A C 1
ATOM 664 O O . GLU A 1 86 ? -6.325 12.878 -7.082 1.00 46.81 86 GLU A O 1
ATOM 669 N N . THR A 1 87 ? -7.809 11.233 -6.742 1.00 47.88 87 THR A N 1
ATOM 670 C CA . THR A 1 87 ? -8.839 12.110 -6.179 1.00 47.88 87 THR A CA 1
ATOM 671 C C . THR A 1 87 ? -9.000 11.758 -4.708 1.00 47.88 87 THR A C 1
ATOM 673 O O . THR A 1 87 ? -9.482 10.681 -4.363 1.00 47.88 87 THR A O 1
ATOM 676 N N . THR A 1 88 ? -8.564 12.654 -3.822 1.00 47.94 88 THR A N 1
ATOM 677 C CA . THR A 1 88 ? -8.764 12.529 -2.373 1.00 47.94 88 THR A CA 1
ATOM 678 C C . THR A 1 88 ? -10.176 12.999 -2.022 1.00 47.94 88 THR A C 1
ATOM 680 O O . THR A 1 88 ? -10.375 14.129 -1.568 1.00 47.94 88 THR A O 1
ATOM 683 N N . GLU A 1 89 ? -11.186 12.171 -2.281 1.00 48.25 89 GLU A N 1
ATOM 684 C CA . GLU A 1 89 ? -12.560 12.497 -1.896 1.00 48.25 89 GLU A CA 1
ATOM 685 C C . GLU A 1 89 ? -12.716 12.369 -0.375 1.00 48.25 89 GLU A C 1
ATOM 687 O O . GLU A 1 89 ? -12.594 11.298 0.213 1.00 48.25 89 GLU A O 1
ATOM 692 N N . THR A 1 90 ? -12.960 13.507 0.280 1.00 43.00 90 THR A N 1
ATOM 693 C CA . THR A 1 90 ? -13.271 13.593 1.720 1.00 43.00 90 THR A CA 1
ATOM 694 C C . THR A 1 90 ? -14.775 13.409 1.987 1.00 43.00 90 THR A C 1
ATOM 696 O O . THR A 1 90 ? -15.230 13.530 3.123 1.00 43.00 90 THR A O 1
ATOM 699 N N . GLU A 1 91 ? -15.574 13.116 0.958 1.00 41.12 91 GLU A N 1
ATOM 700 C CA . GLU A 1 91 ? -17.022 12.986 1.086 1.00 41.12 91 GLU A CA 1
ATOM 701 C C . GLU A 1 91 ? -17.455 11.528 1.268 1.00 41.12 91 GLU A C 1
ATOM 703 O O . GLU A 1 91 ? -17.048 10.605 0.567 1.00 41.12 91 GLU A O 1
ATOM 708 N N . MET A 1 92 ? -18.285 11.345 2.290 1.00 43.66 92 MET A N 1
ATOM 709 C CA . MET A 1 92 ? -18.731 10.086 2.868 1.00 43.66 92 MET A CA 1
ATOM 710 C C . MET A 1 92 ? -19.707 9.352 1.932 1.00 43.66 92 MET A C 1
ATOM 712 O O . MET A 1 92 ? -20.905 9.284 2.202 1.00 43.66 92 MET A O 1
ATOM 716 N N . LYS A 1 93 ? -19.217 8.788 0.823 1.00 53.59 93 LYS A N 1
ATOM 717 C CA . LYS A 1 93 ? -19.917 7.692 0.140 1.00 53.59 93 LYS A CA 1
ATOM 718 C C . LYS A 1 93 ? -19.690 6.436 0.982 1.00 53.59 93 LYS A C 1
ATOM 720 O O . LYS A 1 93 ? -18.568 5.961 1.123 1.00 53.59 93 LYS A O 1
ATOM 725 N N . GLU A 1 94 ? -20.745 5.946 1.627 1.00 56.19 94 GLU A N 1
ATOM 726 C CA . GLU A 1 94 ? -20.692 4.745 2.465 1.00 56.19 94 GLU A CA 1
ATOM 727 C C . GLU A 1 94 ? -20.576 3.505 1.564 1.00 56.19 94 GLU A C 1
ATOM 729 O O . GLU A 1 94 ? -21.572 2.904 1.169 1.00 56.19 94 GLU A O 1
ATOM 734 N N . TRP A 1 95 ? -19.348 3.161 1.173 1.00 64.19 95 TRP A N 1
ATOM 735 C CA . TRP A 1 95 ? -19.063 1.995 0.339 1.00 64.19 95 TRP A CA 1
ATOM 736 C C . TRP A 1 95 ? -19.362 0.704 1.102 1.00 64.19 95 TRP A C 1
ATOM 738 O O . TRP A 1 95 ? -18.772 0.442 2.153 1.00 64.19 95 TRP A O 1
ATOM 748 N N . ARG A 1 96 ? -20.251 -0.141 0.570 1.00 62.62 96 ARG A N 1
ATOM 749 C CA . ARG A 1 96 ? -20.565 -1.442 1.175 1.00 62.62 96 ARG A CA 1
ATOM 750 C C . ARG A 1 96 ? -19.827 -2.570 0.461 1.00 62.62 96 ARG A C 1
ATOM 752 O O . ARG A 1 96 ? -20.106 -2.868 -0.703 1.00 62.62 96 ARG A O 1
ATOM 759 N N . GLU A 1 97 ? -18.922 -3.239 1.185 1.00 63.25 97 GLU A N 1
ATOM 760 C CA . GLU A 1 97 ? -18.229 -4.452 0.715 1.00 63.25 97 GLU A CA 1
ATOM 761 C C . GLU A 1 97 ? -19.260 -5.493 0.240 1.00 63.25 97 GLU A C 1
ATOM 763 O O . GLU A 1 97 ? -20.252 -5.780 0.912 1.00 63.25 97 GLU A O 1
ATOM 768 N N . GLY A 1 98 ? -19.053 -6.027 -0.964 1.00 63.88 98 GLY A N 1
ATOM 769 C CA . GLY A 1 98 ? -19.942 -6.982 -1.624 1.00 63.88 98 GLY A CA 1
ATOM 770 C C . GLY A 1 98 ? -20.993 -6.351 -2.540 1.00 63.88 98 GLY A C 1
ATOM 771 O O . GLY A 1 98 ? -21.398 -7.005 -3.508 1.00 63.88 98 GLY A O 1
ATOM 772 N N . VAL A 1 99 ? -21.383 -5.092 -2.307 1.00 68.25 99 VAL A N 1
ATOM 773 C CA . VAL A 1 99 ? -22.343 -4.371 -3.161 1.00 68.25 99 VAL A CA 1
ATOM 774 C C . VAL A 1 99 ? -21.628 -3.424 -4.105 1.00 68.25 99 VAL A C 1
ATOM 776 O O . VAL A 1 99 ? -21.668 -3.665 -5.307 1.00 68.25 99 VAL A O 1
ATOM 779 N N . ASP A 1 100 ? -20.914 -2.442 -3.568 1.00 78.44 100 ASP A N 1
ATOM 780 C CA . ASP A 1 100 ? -20.286 -1.391 -4.375 1.00 78.44 100 ASP A CA 1
ATOM 781 C C . ASP A 1 100 ? -18.828 -1.736 -4.710 1.00 78.44 100 ASP A C 1
ATOM 783 O O . ASP A 1 100 ? -18.325 -1.400 -5.778 1.00 78.44 100 ASP A O 1
ATOM 787 N N . CYS A 1 101 ? -18.160 -2.480 -3.822 1.00 84.38 101 CYS A N 1
ATOM 788 C CA . CYS A 1 101 ? -16.758 -2.861 -3.976 1.00 84.38 101 CYS A CA 1
ATOM 789 C C . CYS A 1 101 ? -16.520 -4.334 -3.637 1.00 84.38 101 CYS A C 1
ATOM 791 O O . CYS A 1 101 ? -17.213 -4.924 -2.802 1.00 84.38 101 CYS A O 1
ATOM 793 N N . VAL A 1 102 ? -15.493 -4.924 -4.243 1.00 88.69 102 VAL A N 1
ATOM 794 C CA . VAL A 1 102 ? -14.981 -6.259 -3.916 1.00 88.69 102 VAL A CA 1
ATOM 795 C C . VAL A 1 102 ? -13.572 -6.125 -3.374 1.00 88.69 102 VAL A C 1
ATOM 797 O O . VAL A 1 102 ? -12.747 -5.415 -3.940 1.00 88.69 102 VAL A O 1
ATOM 800 N N . LYS A 1 103 ? -13.282 -6.827 -2.283 1.00 90.38 103 LYS A N 1
ATOM 801 C CA . LYS A 1 103 ? -11.923 -6.915 -1.769 1.00 90.38 103 LYS A CA 1
ATOM 802 C C . LYS A 1 103 ? -11.072 -7.797 -2.676 1.00 90.38 103 LYS A C 1
ATOM 804 O O . LYS A 1 103 ? -11.415 -8.958 -2.893 1.00 90.38 103 LYS A O 1
ATOM 809 N N . VAL A 1 104 ? -9.977 -7.235 -3.179 1.00 92.31 104 VAL A N 1
ATOM 810 C CA . VAL A 1 104 ? -9.063 -7.922 -4.106 1.00 92.31 104 VAL A CA 1
ATOM 811 C C . VAL A 1 104 ? -7.773 -8.387 -3.437 1.00 92.31 104 VAL A C 1
ATOM 813 O O . VAL A 1 104 ? -7.145 -9.317 -3.927 1.00 92.31 104 VAL A O 1
ATOM 816 N N . GLU A 1 105 ? -7.436 -7.818 -2.277 1.00 93.38 105 GLU A N 1
ATOM 817 C CA . GLU A 1 105 ? -6.329 -8.259 -1.424 1.00 93.38 105 GLU A CA 1
ATOM 818 C C . GLU A 1 105 ? -6.791 -8.418 0.032 1.00 93.38 105 GLU A C 1
ATOM 820 O O . GLU A 1 105 ? -7.670 -7.676 0.479 1.00 93.38 105 GLU A O 1
ATOM 825 N N . PRO A 1 106 ? -6.218 -9.347 0.818 1.00 92.19 106 PRO A N 1
ATOM 826 C CA . PRO A 1 106 ? -6.508 -9.447 2.245 1.00 92.19 106 PRO A CA 1
ATOM 827 C C . PRO A 1 106 ? -6.235 -8.127 2.976 1.00 92.19 106 PRO A C 1
ATOM 829 O O . PRO A 1 106 ? -5.202 -7.495 2.768 1.00 92.19 106 PRO A O 1
ATOM 832 N N . SER A 1 107 ? -7.139 -7.727 3.873 1.00 94.81 107 SER A N 1
ATOM 833 C CA . SER A 1 107 ? -6.903 -6.570 4.739 1.00 94.81 107 SER A CA 1
ATOM 834 C C . SER A 1 107 ? -5.706 -6.834 5.650 1.00 94.81 107 SER A C 1
ATOM 836 O O . SER A 1 107 ? -5.608 -7.904 6.256 1.00 94.81 107 SER A O 1
ATOM 838 N N . VAL A 1 108 ? -4.827 -5.846 5.778 1.00 95.94 108 VAL A N 1
ATOM 839 C CA . VAL A 1 108 ? -3.606 -5.938 6.582 1.00 95.94 108 VAL A CA 1
ATOM 840 C C . VAL A 1 108 ? -3.729 -5.003 7.775 1.00 95.94 108 VAL A C 1
ATOM 842 O O . VAL A 1 108 ? -4.110 -3.843 7.623 1.00 95.94 108 VAL A O 1
ATOM 845 N N . VAL A 1 109 ? -3.415 -5.512 8.967 1.00 97.19 109 VAL A N 1
ATOM 846 C CA . VAL A 1 109 ? -3.187 -4.666 10.143 1.00 97.19 109 VAL A CA 1
ATOM 847 C C . VAL A 1 109 ? -1.749 -4.176 10.065 1.00 97.19 109 VAL A C 1
ATOM 849 O O . VAL A 1 109 ? -0.827 -4.985 10.131 1.00 97.19 109 VAL A O 1
ATOM 852 N N . CYS A 1 110 ? -1.580 -2.872 9.905 1.00 96.88 110 CYS A N 1
ATOM 853 C CA . CYS A 1 110 ? -0.283 -2.220 9.806 1.00 96.88 110 CYS A CA 1
ATOM 854 C C . CYS A 1 110 ? 0.013 -1.545 11.146 1.00 96.88 110 CYS A C 1
ATOM 856 O O . CYS A 1 110 ? -0.795 -0.743 11.622 1.00 96.88 110 CYS A O 1
ATOM 858 N N . HIS A 1 111 ? 1.126 -1.898 11.775 1.00 97.31 111 HIS A N 1
ATOM 859 C CA . HIS A 1 111 ? 1.504 -1.441 13.106 1.00 97.31 111 HIS A CA 1
ATOM 860 C C . HIS A 1 111 ? 2.337 -0.165 13.056 1.00 97.31 111 HIS A C 1
ATOM 862 O O . HIS A 1 111 ? 2.975 0.154 12.057 1.00 97.31 111 HIS A O 1
ATOM 868 N N . ASP A 1 112 ? 2.349 0.546 14.178 1.00 95.81 112 ASP A N 1
ATOM 869 C CA . ASP A 1 112 ? 3.201 1.714 14.387 1.00 95.81 112 ASP A CA 1
ATOM 870 C C . ASP A 1 112 ? 4.678 1.434 14.045 1.00 95.81 112 ASP A C 1
ATOM 872 O O . ASP A 1 112 ? 5.281 0.499 14.575 1.00 95.81 112 ASP A O 1
ATOM 876 N N . GLY A 1 113 ? 5.253 2.259 13.168 1.00 95.56 113 GLY A N 1
ATOM 877 C CA . GLY A 1 113 ? 6.637 2.165 12.704 1.00 95.56 113 GLY A CA 1
ATOM 878 C C . GLY A 1 113 ? 6.888 1.177 11.560 1.00 95.56 113 GLY A C 1
ATOM 879 O O . GLY A 1 113 ? 8.042 1.024 11.161 1.00 95.56 113 G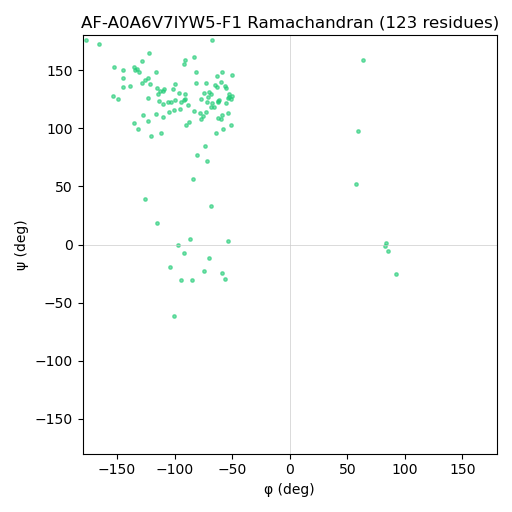LY A O 1
ATOM 880 N N . GLU A 1 114 ? 5.863 0.497 11.034 1.00 97.44 114 GLU A N 1
ATOM 881 C CA . GLU A 1 114 ? 6.020 -0.408 9.890 1.00 97.44 114 GLU A CA 1
ATOM 882 C C . GLU A 1 114 ? 6.032 0.340 8.550 1.00 97.44 114 GLU A C 1
ATOM 884 O O . GLU A 1 114 ? 5.209 1.226 8.311 1.00 97.44 114 GLU A O 1
ATOM 889 N N . SER A 1 115 ? 6.921 -0.092 7.652 1.00 96.19 115 SER A N 1
ATOM 890 C CA . SER A 1 115 ? 6.882 0.238 6.223 1.00 96.19 115 SER A CA 1
ATOM 891 C C . SER A 1 115 ? 6.141 -0.869 5.476 1.00 96.19 115 SER A C 1
ATOM 893 O O . SER A 1 115 ? 6.528 -2.041 5.541 1.00 96.19 115 SER A O 1
ATOM 895 N N . ILE A 1 116 ? 5.073 -0.511 4.770 1.00 97.19 116 ILE A N 1
ATOM 896 C CA . ILE A 1 116 ? 4.174 -1.443 4.091 1.00 97.19 116 ILE A CA 1
ATOM 897 C C . ILE A 1 116 ? 4.292 -1.244 2.591 1.00 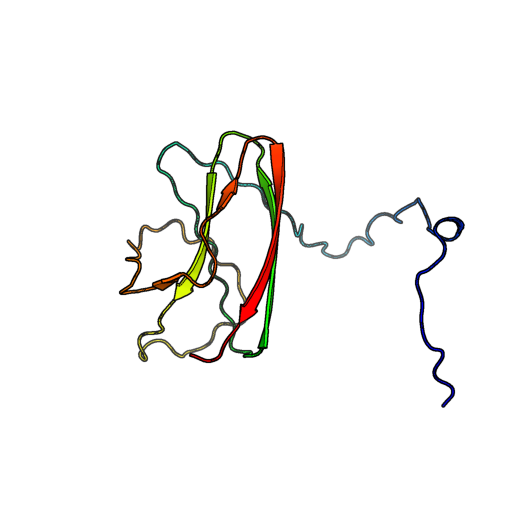97.19 116 ILE A C 1
ATOM 899 O O . ILE A 1 116 ? 4.021 -0.164 2.079 1.00 97.19 116 ILE A O 1
ATOM 903 N N . GLN A 1 117 ? 4.613 -2.322 1.884 1.00 96.38 117 GLN A N 1
ATOM 904 C CA . GLN A 1 117 ? 4.743 -2.327 0.433 1.00 96.38 117 GLN A CA 1
ATOM 905 C C . GLN A 1 117 ? 3.994 -3.508 -0.175 1.00 96.38 117 GLN A C 1
ATOM 907 O O . GLN A 1 117 ? 3.854 -4.563 0.452 1.00 96.38 117 GLN A O 1
ATOM 912 N N . GLY A 1 118 ? 3.521 -3.347 -1.405 1.00 96.25 118 GLY A N 1
ATOM 913 C CA . GLY A 1 118 ? 2.818 -4.412 -2.102 1.00 96.25 118 GLY A CA 1
ATOM 914 C C . GLY A 1 118 ? 2.424 -4.046 -3.521 1.00 96.25 118 GLY A C 1
ATOM 915 O O . GLY A 1 118 ? 2.657 -2.933 -3.996 1.00 96.25 118 GLY A O 1
ATOM 916 N N . THR A 1 119 ? 1.849 -5.029 -4.207 1.00 96.00 119 THR A N 1
ATOM 917 C CA . THR A 1 119 ? 1.440 -4.909 -5.604 1.00 96.00 119 THR A CA 1
ATOM 918 C C . THR A 1 119 ? 0.165 -5.697 -5.868 1.00 96.00 119 THR A C 1
ATOM 920 O O . THR A 1 119 ? -0.020 -6.754 -5.270 1.00 96.00 119 THR A O 1
ATOM 923 N N . HIS A 1 120 ? -0.646 -5.255 -6.823 1.00 95.00 120 HIS A N 1
ATOM 924 C CA . HIS A 1 120 ? -1.814 -5.975 -7.319 1.00 95.00 120 HIS A CA 1
ATOM 925 C C . HIS A 1 120 ? -1.897 -5.858 -8.845 1.00 95.00 120 HIS A C 1
ATOM 927 O O . HIS A 1 120 ? -1.695 -4.778 -9.394 1.00 95.00 120 HIS A O 1
ATOM 933 N N . ILE A 1 121 ? -2.198 -6.957 -9.539 1.00 94.50 121 ILE A N 1
ATOM 934 C CA . ILE A 1 121 ? -2.420 -6.933 -10.992 1.00 94.50 121 ILE A CA 1
ATOM 935 C C . ILE A 1 121 ? -3.894 -6.642 -11.236 1.00 94.50 121 ILE A C 1
ATOM 937 O O . ILE A 1 121 ? -4.748 -7.427 -10.832 1.00 94.50 121 ILE A O 1
ATOM 941 N N . ILE A 1 122 ? -4.180 -5.544 -11.926 1.00 91.06 122 ILE A N 1
ATOM 942 C CA . ILE A 1 122 ? -5.535 -5.152 -12.299 1.00 91.06 122 ILE A CA 1
ATOM 943 C C . ILE A 1 122 ? -6.084 -6.182 -13.287 1.00 91.06 122 ILE A C 1
ATOM 945 O O . ILE A 1 122 ? -5.532 -6.384 -14.369 1.00 91.06 122 ILE A O 1
ATOM 949 N N . GLN A 1 123 ? -7.159 -6.858 -12.893 1.00 84.50 123 GLN A N 1
ATOM 950 C CA . GLN A 1 123 ? -7.838 -7.852 -13.723 1.00 84.50 123 GLN A CA 1
ATOM 951 C C . GLN A 1 123 ? -8.961 -7.201 -14.536 1.00 84.50 123 GLN A C 1
ATOM 953 O O . GLN A 1 123 ? -9.490 -6.158 -14.151 1.00 84.50 123 GLN A O 1
ATOM 958 N N . GLU A 1 124 ? -9.323 -7.820 -15.663 1.00 67.38 124 GLU A N 1
ATOM 959 C CA . GLU A 1 124 ? -10.553 -7.459 -16.374 1.00 67.38 124 GLU A CA 1
ATOM 960 C C . GLU A 1 124 ? -11.781 -7.741 -15.483 1.00 67.38 124 GLU A C 1
ATOM 962 O O . GLU A 1 124 ? -11.742 -8.693 -14.695 1.00 67.38 124 GLU A O 1
ATOM 967 N N . PRO A 1 125 ? -12.837 -6.910 -15.569 1.00 59.44 125 PRO A N 1
ATOM 968 C CA . PRO A 1 125 ? -14.063 -7.072 -14.786 1.00 59.44 125 PRO A CA 1
ATOM 969 C C . PRO A 1 125 ? -14.829 -8.376 -15.055 1.00 59.44 125 PRO A C 1
ATOM 971 O O . PRO A 1 125 ? -14.768 -8.905 -16.189 1.00 59.44 125 PRO A O 1
#

Radius of gyration: 19.22 Å; Cα contacts (8 Å, |Δi|>4): 127; chains: 1; bounding box: 55×32×49 Å

pLDDT: mean 77.49, std 19.3, range [38.59, 97.44]

InterPro domains:
  IPR036598 GOLD domain superfamily [SSF101576] (30-123)

Mean predicted aligned error: 12.58 Å